Protein AF-A0A3M2A2C1-F1 (afdb_monomer)

Structure (mmCIF, N/CA/C/O backbone):
data_AF-A0A3M2A2C1-F1
#
_entry.id   AF-A0A3M2A2C1-F1
#
loop_
_atom_site.group_PDB
_atom_site.id
_atom_site.type_symbol
_atom_site.label_atom_id
_atom_site.label_alt_id
_atom_site.label_comp_id
_atom_site.label_asym_id
_atom_site.label_entity_id
_atom_site.label_seq_id
_atom_site.pdbx_PDB_ins_code
_atom_site.Cartn_x
_atom_site.Cartn_y
_atom_site.Cartn_z
_atom_site.occupancy
_atom_site.B_iso_or_equiv
_atom_site.auth_seq_id
_atom_site.auth_comp_id
_atom_site.auth_asym_id
_atom_site.auth_atom_id
_atom_site.pdbx_PDB_model_num
ATOM 1 N N . MET A 1 1 ? -7.151 -28.783 29.443 1.00 43.84 1 MET A N 1
ATOM 2 C CA . MET A 1 1 ? -6.113 -27.752 29.696 1.00 43.84 1 MET A CA 1
ATOM 3 C C . MET A 1 1 ? -5.036 -27.939 28.629 1.00 43.84 1 MET A C 1
ATOM 5 O O . MET A 1 1 ? -4.495 -29.025 28.589 1.00 43.84 1 MET A O 1
ATOM 9 N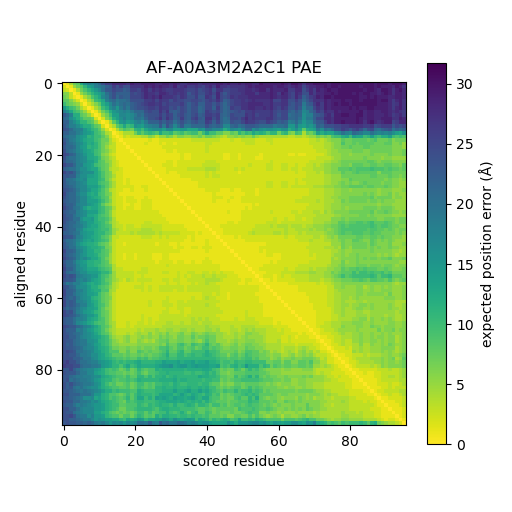 N . LYS A 1 2 ? -4.712 -27.042 27.695 1.00 34.22 2 LYS A N 1
ATOM 10 C CA . LYS A 1 2 ? -4.927 -25.598 27.528 1.00 34.22 2 LYS A CA 1
ATOM 11 C C . LYS A 1 2 ? -5.195 -25.313 26.035 1.00 34.22 2 LYS A C 1
ATOM 13 O O . LYS A 1 2 ? -4.657 -25.997 25.173 1.00 34.22 2 LYS A O 1
ATOM 18 N N . LEU A 1 3 ? -6.059 -24.333 25.773 1.00 35.75 3 LEU A N 1
ATOM 19 C CA . LEU A 1 3 ? -6.404 -23.799 24.452 1.00 35.75 3 LEU A CA 1
ATOM 20 C C . LEU A 1 3 ? -5.135 -23.414 23.667 1.00 35.75 3 LEU A C 1
ATOM 22 O O . LEU A 1 3 ? -4.301 -22.680 24.194 1.00 35.75 3 LEU A O 1
ATOM 26 N N . ALA A 1 4 ? -5.018 -23.867 22.417 1.00 37.06 4 ALA A N 1
ATOM 27 C CA . ALA A 1 4 ? -4.019 -23.364 21.476 1.00 37.06 4 ALA A CA 1
ATOM 28 C C . ALA A 1 4 ? -4.253 -21.856 21.208 1.00 37.06 4 ALA A C 1
ATOM 30 O O . ALA A 1 4 ? -5.412 -21.434 21.099 1.00 37.06 4 ALA A O 1
ATOM 31 N N . PRO A 1 5 ? -3.200 -21.023 21.131 1.00 35.12 5 PRO A N 1
ATOM 32 C CA . PRO A 1 5 ? -3.346 -19.579 20.977 1.00 35.12 5 PRO A CA 1
ATOM 33 C C . PRO A 1 5 ? -3.929 -19.186 19.608 1.00 35.12 5 PRO A C 1
ATOM 35 O O . PRO A 1 5 ? -3.660 -19.790 18.571 1.00 35.12 5 PRO A O 1
ATOM 38 N N . ARG A 1 6 ? -4.770 -18.143 19.621 1.00 45.72 6 ARG A N 1
ATOM 39 C CA . ARG A 1 6 ? -5.495 -17.593 18.466 1.00 45.72 6 ARG A CA 1
ATOM 40 C C . ARG A 1 6 ? -4.562 -16.781 17.552 1.00 45.72 6 ARG A C 1
ATOM 42 O O . ARG A 1 6 ? -4.109 -15.719 17.957 1.00 45.72 6 ARG A O 1
ATOM 49 N N . ARG A 1 7 ? -4.371 -17.229 16.303 1.00 49.62 7 ARG A N 1
ATOM 50 C CA . ARG A 1 7 ? -4.178 -16.439 15.055 1.00 49.62 7 ARG A CA 1
ATOM 51 C C . ARG A 1 7 ? -3.470 -15.061 15.172 1.00 49.62 7 ARG A C 1
ATOM 53 O O . ARG A 1 7 ? -3.992 -14.083 14.639 1.00 49.62 7 ARG A O 1
ATOM 60 N N . ARG A 1 8 ? -2.317 -14.941 15.851 1.00 51.62 8 ARG A N 1
ATOM 61 C CA . ARG A 1 8 ? -1.564 -13.663 15.962 1.00 51.62 8 ARG A CA 1
ATOM 62 C C . ARG A 1 8 ? -0.027 -13.752 15.906 1.00 51.62 8 ARG A C 1
ATOM 64 O O . ARG A 1 8 ? 0.621 -12.737 16.121 1.00 51.62 8 ARG A O 1
ATOM 71 N N . GLU A 1 9 ? 0.571 -14.887 15.545 1.00 36.75 9 GLU A N 1
ATOM 72 C CA . GLU A 1 9 ? 2.041 -15.062 15.572 1.00 36.75 9 GLU A CA 1
ATOM 73 C C . GLU A 1 9 ? 2.662 -15.295 14.183 1.00 36.75 9 GLU A C 1
ATOM 75 O O . GLU A 1 9 ? 3.353 -16.274 13.943 1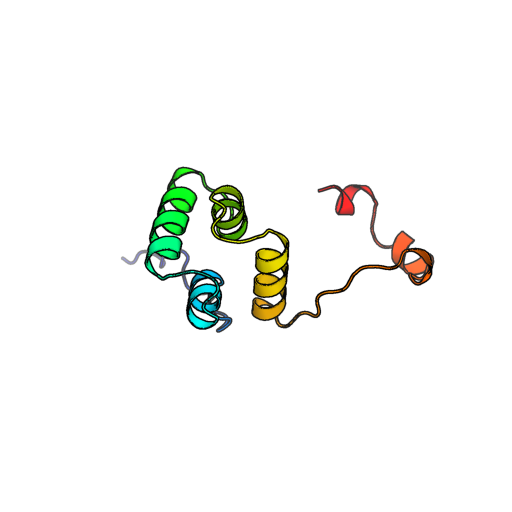.00 36.75 9 GLU A O 1
ATOM 80 N N . MET A 1 10 ? 2.428 -14.364 13.256 1.00 37.53 10 MET A N 1
ATOM 81 C CA . MET A 1 10 ? 3.268 -14.165 12.061 1.00 37.53 10 MET A CA 1
ATOM 82 C C . MET A 1 10 ? 3.584 -12.666 11.965 1.00 37.53 10 MET A C 1
ATOM 84 O O . MET A 1 10 ? 3.116 -11.960 11.078 1.00 37.53 10 MET A O 1
ATOM 88 N N . SER A 1 11 ? 4.302 -12.150 12.964 1.00 41.91 11 SER A N 1
ATOM 89 C CA . SER A 1 11 ? 4.806 -10.775 12.986 1.00 41.91 11 SER A CA 1
ATOM 90 C C . SER A 1 11 ? 6.153 -10.717 12.265 1.00 41.91 11 SER A C 1
ATOM 92 O O . SER A 1 11 ? 7.203 -10.663 12.907 1.00 41.91 11 SER A O 1
ATOM 94 N N . ASN A 1 12 ? 6.137 -10.705 10.930 1.00 42.41 12 ASN A N 1
ATOM 95 C CA . ASN A 1 12 ? 7.254 -10.089 10.215 1.00 42.41 12 ASN A CA 1
ATOM 96 C C . ASN A 1 12 ? 7.206 -8.593 10.536 1.00 42.41 12 ASN A C 1
ATOM 98 O O . ASN A 1 12 ? 6.160 -7.970 10.392 1.00 42.41 12 ASN A O 1
ATOM 102 N N . HIS A 1 13 ? 8.319 -8.037 11.003 1.00 46.84 13 HIS A N 1
ATOM 103 C CA . HIS A 1 13 ? 8.469 -6.661 11.492 1.00 46.84 13 HIS A CA 1
ATOM 104 C C . HIS A 1 13 ? 8.322 -5.575 10.397 1.00 46.84 13 HIS A C 1
ATOM 106 O O . HIS A 1 13 ? 8.838 -4.470 10.542 1.00 46.84 13 HIS A O 1
ATOM 112 N N . ALA A 1 14 ? 7.609 -5.861 9.306 1.00 53.06 14 ALA A N 1
ATOM 113 C CA . ALA A 1 14 ? 7.127 -4.831 8.401 1.00 53.06 14 ALA A CA 1
ATOM 114 C C . ALA A 1 14 ? 6.077 -4.001 9.151 1.00 53.06 14 ALA A C 1
ATOM 116 O O . ALA A 1 14 ? 5.101 -4.551 9.675 1.00 53.06 14 ALA A O 1
ATOM 117 N N . LYS A 1 15 ? 6.286 -2.681 9.227 1.00 68.25 15 LYS A N 1
ATOM 118 C CA . LYS A 1 15 ? 5.307 -1.741 9.795 1.00 68.25 15 LYS A CA 1
ATOM 119 C C . LYS A 1 15 ? 3.932 -2.024 9.196 1.00 68.25 15 LYS A C 1
ATOM 121 O O . LYS A 1 15 ? 3.813 -2.321 8.005 1.00 68.25 15 LYS A O 1
ATOM 126 N N . ARG A 1 16 ? 2.873 -1.971 10.004 1.00 87.06 16 ARG A N 1
ATOM 127 C CA . ARG A 1 16 ? 1.519 -2.144 9.463 1.00 87.06 16 ARG A CA 1
ATOM 128 C C . ARG A 1 16 ? 1.209 -0.956 8.558 1.00 87.06 16 ARG A C 1
ATOM 130 O O . ARG A 1 16 ? 1.543 0.169 8.912 1.00 87.06 16 ARG A O 1
ATOM 137 N N . LEU A 1 17 ? 0.524 -1.191 7.437 1.00 89.25 17 LEU A N 1
ATOM 138 C CA . LEU A 1 17 ? 0.172 -0.147 6.465 1.00 89.25 17 LEU A CA 1
ATOM 139 C C . LEU A 1 17 ? -0.398 1.112 7.136 1.00 89.25 17 LEU A C 1
ATOM 141 O O . LEU A 1 17 ? 0.035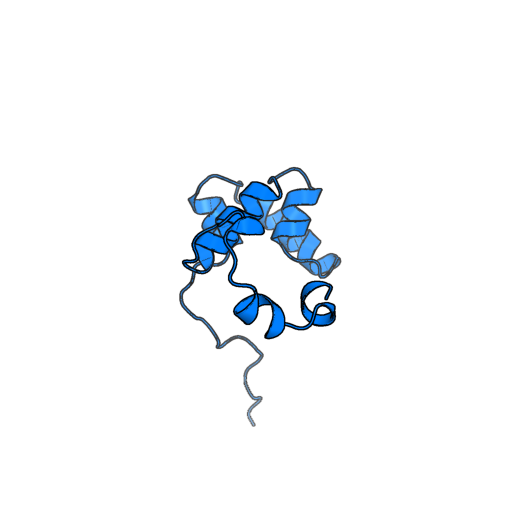 2.215 6.839 1.00 89.25 17 LEU A O 1
ATOM 145 N N . GLY A 1 18 ? -1.330 0.949 8.079 1.00 91.56 18 GLY A N 1
ATOM 146 C CA . GLY A 1 18 ? -1.926 2.080 8.795 1.00 91.56 18 GLY A CA 1
ATOM 147 C C . GLY A 1 18 ? -0.918 2.911 9.593 1.00 91.56 18 GLY A C 1
ATOM 148 O O . GLY A 1 18 ? -0.940 4.133 9.517 1.00 91.56 18 GLY A O 1
ATOM 149 N N . GLU A 1 19 ? -0.009 2.258 10.317 1.00 91.44 19 GLU A N 1
ATOM 150 C CA . GLU A 1 19 ? 1.038 2.932 11.099 1.00 91.44 19 GLU A CA 1
ATOM 151 C C . GLU A 1 19 ? 2.005 3.677 10.176 1.00 91.44 19 GLU A C 1
ATOM 153 O O . GLU A 1 19 ? 2.333 4.833 10.431 1.00 91.44 19 GLU A O 1
ATOM 158 N N . LEU A 1 20 ? 2.388 3.041 9.064 1.00 92.00 20 LEU A N 1
ATOM 159 C CA . LEU A 1 20 ? 3.230 3.650 8.040 1.00 92.00 20 LEU A CA 1
ATOM 160 C C . LEU A 1 20 ? 2.581 4.913 7.455 1.00 92.00 20 LEU A C 1
ATOM 162 O O . LEU A 1 20 ? 3.233 5.947 7.341 1.00 92.00 20 LEU A O 1
ATOM 166 N N . LEU A 1 21 ? 1.295 4.850 7.106 1.00 92.88 21 LEU A N 1
ATOM 167 C CA . LEU A 1 21 ? 0.564 5.983 6.534 1.00 92.88 21 LEU A CA 1
ATOM 168 C C . LEU A 1 21 ? 0.487 7.176 7.500 1.00 92.88 21 LEU A C 1
ATOM 170 O O . LEU A 1 21 ? 0.622 8.319 7.063 1.00 92.88 21 LEU A O 1
ATOM 174 N N . VAL A 1 22 ? 0.307 6.919 8.800 1.00 94.38 22 VAL A N 1
ATOM 175 C CA . VAL A 1 22 ? 0.311 7.966 9.836 1.00 94.38 22 VAL A CA 1
ATOM 176 C C . VAL A 1 22 ? 1.709 8.557 10.011 1.00 94.38 22 VAL A C 1
ATOM 178 O O . VAL A 1 22 ? 1.865 9.774 10.022 1.00 94.38 22 VAL A O 1
ATOM 181 N N . GLU A 1 23 ? 2.741 7.715 10.096 1.00 92.00 23 GLU A N 1
ATOM 182 C CA . GLU A 1 23 ? 4.134 8.154 10.241 1.00 92.00 23 GLU A CA 1
ATOM 183 C C . GLU A 1 23 ? 4.601 9.016 9.060 1.00 92.00 23 GLU A C 1
ATOM 185 O O . GLU A 1 23 ? 5.312 10.002 9.245 1.00 92.00 23 GLU A O 1
ATOM 190 N N . ARG A 1 24 ? 4.163 8.679 7.843 1.00 89.75 24 ARG A N 1
ATOM 191 C CA . ARG A 1 24 ? 4.435 9.453 6.625 1.00 89.75 24 ARG A CA 1
ATOM 192 C C . ARG A 1 24 ? 3.581 10.723 6.507 1.00 89.75 24 ARG A C 1
ATOM 194 O O . ARG A 1 24 ? 3.760 11.473 5.551 1.00 89.75 24 ARG A O 1
ATOM 201 N N . GLY A 1 25 ? 2.661 10.969 7.443 1.00 92.62 25 GLY A N 1
ATOM 202 C CA . GLY A 1 25 ? 1.760 12.124 7.428 1.00 92.62 25 GLY A CA 1
ATOM 203 C C . GLY A 1 25 ? 0.729 12.093 6.297 1.00 92.62 25 GLY A C 1
ATOM 204 O O . GLY A 1 25 ? 0.157 13.128 5.962 1.00 92.62 25 GLY A O 1
ATOM 205 N N . LEU A 1 26 ? 0.504 10.922 5.693 1.00 93.62 26 LEU A N 1
ATOM 206 C CA . LEU A 1 26 ? -0.438 10.739 4.589 1.00 93.62 26 LEU A CA 1
ATOM 207 C C . LEU A 1 26 ? -1.886 10.684 5.076 1.00 93.62 26 LEU A C 1
ATOM 209 O O . LEU A 1 26 ? -2.795 11.052 4.339 1.00 93.62 26 LEU A O 1
ATOM 213 N N . ILE A 1 27 ? -2.088 10.234 6.314 1.00 95.31 27 ILE A N 1
ATOM 214 C CA . ILE A 1 27 ? -3.375 10.240 7.009 1.00 95.31 27 ILE A CA 1
ATOM 215 C C . ILE A 1 27 ? -3.161 10.677 8.456 1.00 95.31 27 ILE A C 1
ATOM 217 O O . ILE A 1 27 ? -2.064 10.524 9.001 1.00 95.31 27 ILE A O 1
ATOM 221 N N . ARG A 1 28 ? -4.212 11.177 9.107 1.00 96.69 28 ARG A N 1
ATOM 222 C CA . ARG A 1 28 ? -4.170 11.431 10.549 1.00 96.69 28 ARG A CA 1
ATOM 223 C C . ARG A 1 28 ? -4.533 10.167 11.341 1.00 96.69 28 ARG A C 1
ATOM 225 O O . ARG A 1 28 ? -5.203 9.284 10.794 1.00 96.69 28 ARG A O 1
ATOM 232 N N . PRO A 1 29 ? -4.142 10.059 12.625 1.00 95.88 29 PRO A N 1
ATOM 233 C CA . PRO A 1 29 ? -4.543 8.936 13.474 1.00 95.88 29 PRO A CA 1
ATOM 234 C C . PRO A 1 29 ? -6.063 8.720 13.510 1.00 95.88 29 PRO A C 1
ATOM 236 O O . PRO A 1 29 ? -6.527 7.583 13.471 1.00 95.88 29 PRO A O 1
ATOM 239 N N . GLU A 1 30 ? -6.847 9.799 13.497 1.00 96.81 30 GLU A N 1
ATOM 240 C CA . GLU A 1 30 ? -8.311 9.731 13.556 1.00 96.81 30 GLU A CA 1
ATOM 241 C C . GLU A 1 30 ? -8.910 9.167 12.258 1.00 96.81 30 GLU A C 1
ATOM 243 O O . GLU A 1 30 ? -9.894 8.421 12.282 1.00 96.81 30 GLU A O 1
ATOM 248 N N . ASP A 1 31 ? -8.295 9.475 11.111 1.00 95.94 31 ASP A N 1
ATOM 249 C CA . ASP A 1 31 ? -8.694 8.905 9.824 1.00 95.94 31 ASP A CA 1
ATOM 250 C C . ASP A 1 31 ? -8.415 7.398 9.783 1.00 95.94 31 ASP A C 1
ATOM 252 O O . ASP A 1 31 ? -9.246 6.623 9.300 1.00 95.94 31 ASP A O 1
ATOM 256 N N . LEU A 1 32 ? -7.278 6.969 10.344 1.00 96.06 32 LEU A N 1
ATOM 257 C CA . LEU A 1 32 ? -6.935 5.555 10.470 1.00 96.06 32 LEU A CA 1
ATOM 258 C C . LEU A 1 32 ? -7.945 4.807 11.349 1.00 96.06 32 LEU A C 1
ATOM 260 O O . LEU A 1 32 ? -8.384 3.716 10.985 1.00 96.06 32 LEU A O 1
ATOM 264 N N . GLU A 1 33 ? -8.341 5.372 12.488 1.00 96.38 33 GLU A N 1
ATOM 265 C CA . GLU A 1 33 ? -9.325 4.752 13.382 1.00 96.38 33 GLU A CA 1
ATOM 266 C C . GLU A 1 33 ? -10.697 4.585 12.718 1.00 96.38 33 GLU A C 1
ATOM 268 O O . GLU A 1 33 ? -11.307 3.507 12.800 1.00 96.38 33 GLU A O 1
ATOM 273 N N . ARG A 1 34 ? -11.167 5.618 12.009 1.00 96.31 34 ARG A N 1
ATOM 274 C CA . ARG A 1 34 ? -12.417 5.563 11.240 1.00 96.31 34 ARG A CA 1
ATOM 275 C C . ARG A 1 34 ? -12.345 4.503 10.141 1.00 96.31 34 ARG A C 1
ATOM 277 O O . ARG A 1 34 ? -13.262 3.690 10.015 1.00 96.31 34 ARG A O 1
ATOM 284 N N . ALA A 1 35 ? -11.250 4.464 9.386 1.00 95.69 35 ALA A N 1
ATOM 285 C CA . ALA A 1 35 ? -11.060 3.491 8.316 1.00 95.69 35 ALA A CA 1
ATOM 286 C C . ALA A 1 35 ? -10.946 2.051 8.842 1.00 95.69 35 ALA A C 1
ATOM 288 O O . ALA A 1 35 ? -11.539 1.141 8.267 1.00 95.69 35 ALA A O 1
ATOM 289 N N . 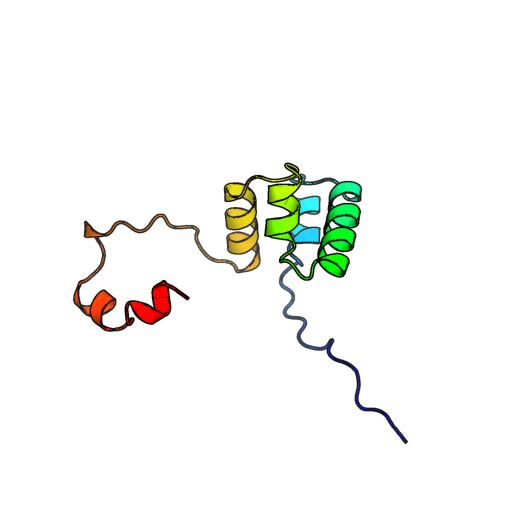LEU A 1 36 ? -10.264 1.827 9.970 1.00 95.81 36 LEU A N 1
ATOM 290 C CA . LEU A 1 36 ? -10.198 0.514 10.624 1.00 95.81 36 LEU A CA 1
ATOM 291 C C . LEU A 1 36 ? -11.567 0.045 1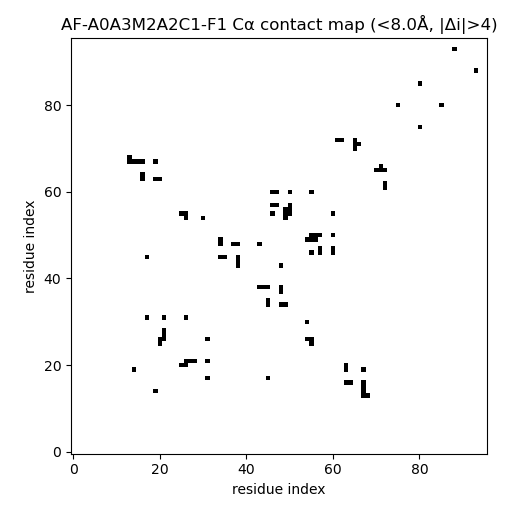1.126 1.00 95.81 36 LEU A C 1
ATOM 293 O O . LEU A 1 36 ? -11.846 -1.153 11.114 1.00 95.81 36 LEU A O 1
ATOM 297 N N . SER A 1 37 ? -12.420 0.965 11.575 1.00 96.44 37 SER A N 1
ATOM 298 C CA . SER A 1 37 ? -13.783 0.638 12.003 1.00 96.44 37 SER A CA 1
ATOM 299 C C . SER A 1 37 ? -14.636 0.209 10.807 1.00 96.44 37 SER A C 1
ATOM 301 O O . SER A 1 37 ? -15.166 -0.901 10.809 1.00 96.44 37 SER A O 1
ATOM 303 N N . ALA A 1 38 ? -14.630 0.998 9.729 1.00 95.38 38 ALA A N 1
ATOM 304 C CA . ALA A 1 38 ? -15.310 0.653 8.480 1.00 95.38 38 ALA A CA 1
ATOM 305 C C . ALA A 1 38 ? -14.771 -0.645 7.843 1.00 95.38 38 ALA A C 1
ATOM 307 O O . ALA A 1 38 ? -15.541 -1.460 7.337 1.00 95.38 38 ALA A O 1
ATOM 308 N N . GLN A 1 39 ? -13.461 -0.901 7.910 1.00 95.00 39 GLN A N 1
ATOM 309 C CA . GLN A 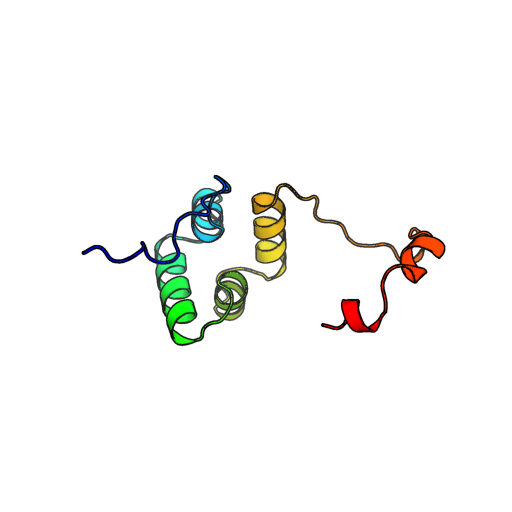1 39 ? -12.871 -2.170 7.475 1.00 95.00 39 GLN A CA 1
ATOM 310 C C . GLN A 1 39 ? -13.443 -3.362 8.256 1.00 95.00 39 GLN A C 1
ATOM 312 O O . GLN A 1 39 ? -13.716 -4.401 7.660 1.00 95.00 39 GLN A O 1
ATOM 317 N N . ARG A 1 40 ? -13.610 -3.253 9.581 1.00 95.06 40 ARG A N 1
ATOM 318 C CA . ARG A 1 40 ? -14.162 -4.355 10.391 1.00 95.06 40 ARG A CA 1
ATOM 319 C C . ARG A 1 40 ? -15.619 -4.643 10.046 1.00 95.06 40 ARG A C 1
ATOM 321 O O . ARG A 1 40 ? -16.015 -5.802 10.075 1.00 95.06 40 ARG A O 1
ATOM 328 N N . GLU A 1 41 ? -16.386 -3.606 9.731 1.00 95.94 41 GLU A N 1
ATOM 329 C CA . GLU A 1 41 ? -17.799 -3.720 9.359 1.00 95.94 41 GLU A CA 1
ATOM 330 C C . GLU A 1 41 ? -17.982 -4.297 7.951 1.00 95.94 41 GLU A C 1
ATOM 332 O O . GLU A 1 41 ? -18.845 -5.143 7.734 1.00 95.94 41 GLU A O 1
ATOM 337 N N . THR A 1 42 ? -17.151 -3.871 6.998 1.00 95.19 42 THR A N 1
ATOM 338 C CA . THR A 1 42 ? -17.281 -4.242 5.578 1.00 95.19 42 THR A CA 1
ATOM 339 C C . THR A 1 42 ? -16.466 -5.473 5.181 1.00 95.19 42 THR A C 1
ATOM 341 O O . THR A 1 42 ? -16.753 -6.099 4.165 1.00 95.19 42 THR A O 1
ATOM 344 N N . GLY A 1 43 ? -15.420 -5.810 5.939 1.00 93.25 43 GLY A N 1
ATOM 345 C CA . GLY A 1 43 ? -14.443 -6.843 5.588 1.00 93.25 43 GLY A CA 1
ATOM 346 C C . GLY A 1 43 ? -13.466 -6.447 4.473 1.00 93.25 43 GLY A C 1
ATOM 347 O O . GLY A 1 43 ? -12.668 -7.283 4.048 1.00 93.25 43 GLY A O 1
ATOM 348 N N . ARG A 1 44 ? -13.506 -5.198 3.993 1.00 94.19 44 ARG A N 1
ATOM 349 C CA . ARG A 1 44 ? -12.694 -4.733 2.859 1.00 94.19 44 ARG A CA 1
ATOM 350 C C . ARG A 1 44 ? -11.253 -4.380 3.267 1.00 94.19 44 ARG A C 1
ATOM 352 O O . ARG A 1 44 ? -10.990 -4.051 4.429 1.00 94.19 44 ARG A O 1
ATOM 359 N N . PRO A 1 45 ? -10.284 -4.435 2.337 1.00 93.38 45 PRO A N 1
ATOM 360 C CA . PRO A 1 45 ? -8.917 -3.976 2.575 1.00 93.38 45 PRO A CA 1
ATOM 361 C C . PRO A 1 45 ? -8.850 -2.525 3.074 1.00 93.38 45 PRO A C 1
ATOM 363 O O . PRO A 1 45 ? -9.566 -1.654 2.591 1.00 93.38 45 PRO A O 1
ATOM 366 N N . LEU A 1 46 ? -7.937 -2.239 4.008 1.00 94.19 46 LEU A N 1
ATOM 367 C CA . LEU A 1 46 ? -7.811 -0.908 4.623 1.00 94.19 46 LEU A CA 1
ATOM 368 C C . LEU A 1 46 ? -7.521 0.184 3.583 1.00 94.19 46 LEU A C 1
ATOM 370 O O . LEU A 1 46 ? -8.104 1.259 3.645 1.00 94.19 46 LEU A O 1
ATOM 374 N N . GLY A 1 47 ? -6.631 -0.099 2.626 1.00 93.06 47 GLY A N 1
ATOM 375 C CA . GLY A 1 47 ? -6.287 0.846 1.563 1.00 93.06 47 GLY A CA 1
ATOM 376 C C . GLY A 1 47 ? -7.478 1.202 0.673 1.00 93.06 47 GLY A C 1
ATOM 377 O O . GLY A 1 47 ? -7.642 2.359 0.312 1.00 93.06 47 GLY A O 1
ATOM 378 N N . GLU A 1 48 ? -8.343 0.231 0.382 1.00 94.62 48 GLU A N 1
ATOM 379 C CA . GLU A 1 48 ? -9.566 0.437 -0.399 1.00 94.62 48 GLU A CA 1
ATOM 380 C C . GLU A 1 48 ? -10.556 1.325 0.358 1.00 94.62 48 GLU A C 1
ATOM 382 O O . GLU A 1 48 ? -11.031 2.317 -0.181 1.00 94.62 48 GLU A O 1
ATOM 387 N N . VAL A 1 49 ? -10.769 1.047 1.648 1.00 96.44 49 VAL A N 1
ATOM 388 C CA . VAL A 1 49 ? -11.613 1.879 2.519 1.00 96.44 49 VAL A CA 1
ATOM 389 C C . VAL A 1 49 ? -11.093 3.318 2.597 1.00 96.44 49 VAL A C 1
ATOM 391 O O . VAL A 1 49 ? -11.870 4.264 2.486 1.00 96.44 49 VAL A O 1
ATOM 394 N N . LEU A 1 50 ? -9.781 3.505 2.768 1.00 95.44 50 LEU A N 1
ATOM 395 C CA . LEU A 1 50 ? -9.161 4.834 2.798 1.00 95.44 50 LEU A CA 1
ATOM 396 C C . LEU A 1 50 ? -9.319 5.580 1.466 1.00 95.44 50 LEU A C 1
ATOM 398 O O . LEU A 1 50 ? -9.516 6.798 1.474 1.00 95.44 50 LEU A O 1
ATOM 402 N N . ALA A 1 51 ? -9.247 4.859 0.344 1.00 95.12 51 ALA A N 1
ATOM 403 C CA . ALA A 1 51 ? -9.418 5.431 -0.984 1.00 95.12 51 ALA A CA 1
ATOM 404 C C . ALA A 1 51 ? -10.856 5.890 -1.236 1.00 95.12 51 ALA A C 1
ATOM 406 O O . ALA A 1 51 ? -11.092 7.021 -1.657 1.00 95.12 51 ALA A O 1
ATOM 407 N N . GLU A 1 52 ? -11.831 5.049 -0.909 1.00 93.94 52 GLU A N 1
ATOM 408 C CA . GLU A 1 52 ? -13.248 5.372 -1.075 1.00 93.94 52 GLU A CA 1
ATOM 409 C C . GLU A 1 52 ? -13.733 6.495 -0.167 1.00 93.94 52 GLU A C 1
ATOM 411 O O . GLU A 1 52 ? -14.591 7.283 -0.557 1.00 93.94 52 GLU A O 1
ATOM 416 N N . GLN A 1 53 ? -13.176 6.595 1.041 1.00 93.38 53 GLN A N 1
ATOM 417 C CA . GLN A 1 53 ? -13.459 7.706 1.948 1.00 93.38 53 GLN A CA 1
ATOM 418 C C . GLN A 1 53 ? -12.821 9.026 1.482 1.00 93.38 53 GLN A C 1
ATOM 420 O O . GLN A 1 53 ? -13.012 10.051 2.135 1.00 93.38 53 GLN A O 1
ATOM 425 N N . GLY A 1 54 ? -12.045 9.020 0.390 1.00 93.75 54 GLY A N 1
ATOM 426 C CA . GLY A 1 54 ? -11.348 10.193 -0.139 1.00 93.75 54 GLY A CA 1
ATOM 427 C C . GLY A 1 54 ? -10.198 10.682 0.744 1.00 93.75 54 GLY A C 1
ATOM 428 O O . GLY A 1 54 ? -9.671 11.767 0.514 1.00 93.75 54 GLY A O 1
ATOM 429 N N . VAL A 1 55 ? -9.810 9.896 1.754 1.00 94.75 55 VAL A N 1
ATOM 430 C CA . VAL A 1 55 ? -8.713 10.214 2.679 1.00 94.75 55 VAL A CA 1
ATOM 431 C C . VAL A 1 55 ? -7.368 10.027 1.982 1.00 94.75 55 VAL A C 1
ATOM 433 O O . VAL A 1 55 ? -6.436 10.794 2.205 1.00 94.75 55 VAL A O 1
ATOM 436 N N . LEU A 1 56 ? -7.269 9.006 1.129 1.00 94.81 56 LEU A N 1
ATOM 437 C CA . LEU A 1 56 ? -6.060 8.685 0.385 1.00 94.81 56 LEU A CA 1
ATOM 438 C C . LEU A 1 56 ? -6.392 8.444 -1.091 1.00 94.81 56 LEU A C 1
ATOM 440 O O . LEU A 1 56 ? -7.500 8.052 -1.427 1.00 94.81 56 LEU A O 1
ATOM 444 N N . THR A 1 57 ? -5.448 8.659 -2.004 1.00 94.31 57 THR A N 1
ATOM 445 C CA . THR A 1 57 ? -5.639 8.262 -3.409 1.00 94.31 57 THR A CA 1
ATOM 446 C C . THR A 1 57 ? -5.238 6.803 -3.604 1.00 94.31 57 THR A C 1
ATOM 448 O O . THR A 1 57 ? -4.346 6.310 -2.912 1.00 94.31 57 THR A O 1
ATOM 451 N N . GLU A 1 58 ? -5.813 6.112 -4.594 1.00 91.75 58 GLU A N 1
ATOM 452 C CA . GLU A 1 58 ? -5.368 4.751 -4.940 1.00 91.75 58 GLU A CA 1
ATOM 453 C C . GLU A 1 58 ? -3.862 4.682 -5.222 1.00 91.75 58 GLU A C 1
ATOM 455 O O . GLU A 1 58 ? -3.191 3.724 -4.843 1.00 91.75 58 GLU A O 1
ATOM 460 N N . GLN A 1 59 ? -3.312 5.712 -5.868 1.00 91.06 59 GLN A N 1
ATOM 461 C CA . GLN A 1 59 ? -1.887 5.781 -6.167 1.00 91.06 59 GLN A CA 1
ATOM 462 C C . GLN A 1 59 ? -1.040 5.842 -4.889 1.00 91.06 59 GLN A C 1
ATOM 464 O O . GLN A 1 59 ? -0.017 5.164 -4.800 1.00 91.06 59 GLN A O 1
ATOM 469 N N . ALA A 1 60 ? -1.472 6.615 -3.891 1.00 90.69 60 ALA A N 1
ATOM 470 C CA . ALA A 1 60 ? -0.802 6.689 -2.597 1.00 90.69 60 ALA A CA 1
ATOM 471 C C . ALA A 1 60 ? -0.936 5.377 -1.802 1.00 90.69 60 ALA A C 1
ATOM 473 O O . ALA A 1 60 ? 0.029 4.959 -1.165 1.00 90.69 60 ALA A O 1
ATOM 474 N N . VAL A 1 61 ? -2.072 4.672 -1.908 1.00 91.88 61 VAL A N 1
ATOM 475 C CA . VAL A 1 61 ? -2.223 3.311 -1.356 1.00 91.88 61 VAL A CA 1
ATOM 476 C C . VAL A 1 61 ? -1.197 2.359 -1.979 1.00 91.88 61 VAL A C 1
ATOM 478 O O . VAL A 1 61 ? -0.508 1.642 -1.255 1.00 91.88 61 VAL A O 1
ATOM 481 N N . ARG A 1 62 ? -1.062 2.363 -3.313 1.00 91.44 62 ARG A N 1
ATOM 482 C CA . ARG A 1 62 ? -0.100 1.510 -4.037 1.00 91.44 62 ARG A CA 1
ATOM 483 C C . ARG A 1 62 ? 1.340 1.800 -3.618 1.00 91.44 62 ARG A C 1
ATOM 485 O O . ARG A 1 62 ? 2.097 0.865 -3.386 1.00 91.44 62 ARG A O 1
ATOM 492 N N . TRP A 1 63 ? 1.696 3.077 -3.477 1.00 91.56 63 TRP A N 1
ATOM 493 C CA . TRP A 1 63 ? 3.010 3.498 -2.984 1.00 91.56 63 TRP A CA 1
ATOM 494 C C . TRP A 1 63 ? 3.292 2.986 -1.571 1.00 91.56 63 TRP A C 1
ATOM 496 O O . TRP A 1 63 ? 4.332 2.378 -1.337 1.00 91.56 63 TRP A O 1
ATOM 506 N N . ALA A 1 64 ? 2.351 3.176 -0.646 1.00 90.31 64 ALA A N 1
ATOM 507 C CA . ALA A 1 64 ? 2.518 2.745 0.738 1.00 90.31 64 ALA A CA 1
ATOM 508 C C . ALA A 1 64 ? 2.621 1.216 0.872 1.00 90.31 64 ALA A C 1
ATOM 510 O O . ALA A 1 64 ? 3.389 0.723 1.692 1.00 90.31 64 ALA A O 1
ATOM 511 N N . LEU A 1 65 ? 1.887 0.459 0.049 1.00 90.88 65 LEU A N 1
ATOM 512 C CA . LEU A 1 65 ? 2.004 -1.001 -0.019 1.00 90.88 65 LEU A CA 1
ATOM 513 C C . LEU A 1 65 ? 3.361 -1.447 -0.576 1.00 90.88 65 LEU A C 1
ATOM 515 O O . LEU A 1 65 ? 3.975 -2.353 -0.019 1.00 90.88 65 LEU A O 1
ATOM 519 N N . ALA A 1 66 ? 3.835 -0.809 -1.648 1.00 91.38 66 ALA A N 1
ATOM 520 C CA . ALA A 1 66 ? 5.145 -1.096 -2.225 1.00 91.38 66 ALA A CA 1
ATOM 521 C C . ALA A 1 66 ? 6.261 -0.843 -1.198 1.00 91.38 66 ALA A C 1
ATOM 523 O O . ALA A 1 66 ? 7.101 -1.710 -0.976 1.00 91.38 66 ALA A O 1
ATOM 524 N N . GLU A 1 67 ? 6.195 0.284 -0.485 1.00 89.94 67 GLU A N 1
ATOM 525 C CA . GLU A 1 67 ? 7.126 0.616 0.596 1.00 89.94 67 GLU A CA 1
ATOM 526 C C . GLU A 1 67 ? 7.047 -0.381 1.761 1.00 89.94 67 GLU A C 1
ATOM 528 O O . GLU A 1 67 ? 8.074 -0.845 2.251 1.00 89.94 67 GLU A O 1
ATOM 533 N N . GLN A 1 68 ? 5.838 -0.767 2.180 1.00 86.94 68 GLN A N 1
ATOM 534 C CA . GLN A 1 68 ? 5.643 -1.764 3.234 1.00 86.94 68 GLN A CA 1
ATOM 535 C C . GLN A 1 68 ? 6.295 -3.113 2.887 1.00 86.94 68 GLN A C 1
ATOM 537 O O . GLN A 1 68 ? 6.759 -3.827 3.778 1.00 86.94 68 GLN A O 1
ATOM 542 N N . MET A 1 69 ? 6.289 -3.473 1.604 1.00 88.25 69 MET A N 1
ATOM 543 C CA . MET A 1 69 ? 6.820 -4.736 1.095 1.00 88.25 69 MET A CA 1
ATOM 544 C C . MET A 1 69 ? 8.283 -4.648 0.643 1.00 88.25 69 MET A C 1
ATOM 546 O O . MET A 1 69 ? 8.816 -5.666 0.208 1.00 88.25 69 MET A O 1
ATOM 550 N N . ASP A 1 70 ? 8.913 -3.473 0.737 1.00 88.25 70 ASP A N 1
ATOM 551 C CA . ASP A 1 70 ? 10.241 -3.192 0.172 1.00 88.25 70 ASP A CA 1
ATOM 552 C C . ASP A 1 70 ? 10.335 -3.560 -1.324 1.00 88.25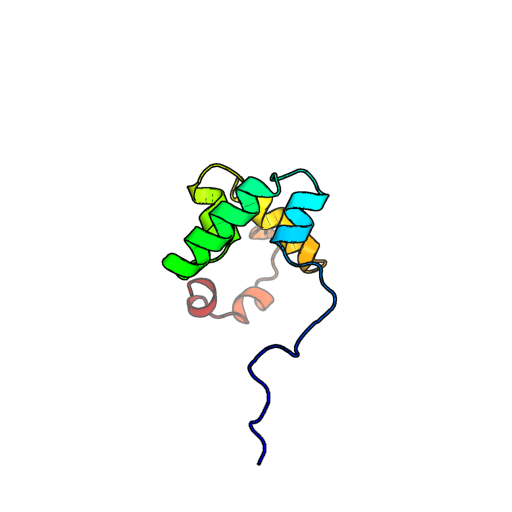 70 ASP A C 1
ATOM 554 O O . ASP A 1 70 ? 11.292 -4.169 -1.802 1.00 88.25 70 ASP A O 1
ATOM 558 N N . LEU A 1 71 ? 9.279 -3.230 -2.075 1.00 90.44 71 LEU A N 1
ATOM 559 C CA . LEU A 1 71 ? 9.173 -3.482 -3.508 1.00 90.44 71 LEU A CA 1
ATOM 560 C C . LEU A 1 71 ? 9.224 -2.175 -4.304 1.00 90.44 71 LEU A C 1
ATOM 562 O O . LEU A 1 71 ? 8.591 -1.188 -3.922 1.00 90.44 71 LEU A O 1
ATOM 566 N N . PRO A 1 72 ? 9.906 -2.156 -5.462 1.00 87.75 72 PRO A N 1
ATOM 567 C CA . PRO A 1 72 ? 9.828 -1.024 -6.368 1.00 87.75 72 PRO A CA 1
ATOM 568 C C . PRO A 1 72 ? 8.436 -0.950 -7.006 1.00 87.75 72 PRO A C 1
ATOM 570 O O . PRO A 1 72 ? 7.907 -1.948 -7.502 1.00 87.75 72 PRO A O 1
ATOM 573 N N . LEU A 1 73 ? 7.863 0.253 -7.063 1.00 88.38 73 LEU A N 1
ATOM 574 C CA . LEU A 1 73 ? 6.667 0.498 -7.862 1.00 88.38 73 LEU A CA 1
ATOM 575 C C . LEU A 1 73 ? 7.076 0.737 -9.319 1.00 88.38 73 LEU A C 1
ATOM 577 O O . LEU A 1 73 ? 7.763 1.711 -9.622 1.00 88.38 73 LEU A O 1
ATOM 581 N N . VAL A 1 74 ? 6.647 -0.148 -10.219 1.00 88.25 74 VAL A N 1
ATOM 582 C CA . VAL A 1 74 ? 6.969 -0.076 -11.650 1.00 88.25 74 VAL A CA 1
ATOM 583 C C . VAL A 1 74 ? 5.708 0.074 -12.491 1.00 88.25 74 VAL A C 1
ATOM 585 O O 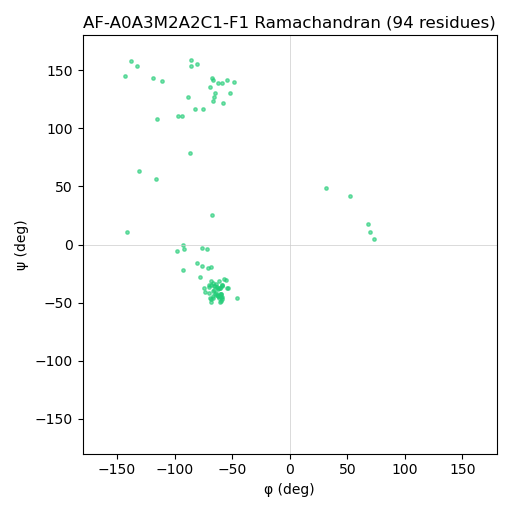. VAL A 1 74 ? 4.673 -0.528 -12.201 1.00 88.25 74 VAL A O 1
ATOM 588 N N . HIS A 1 75 ? 5.806 0.856 -13.563 1.00 86.25 75 HIS A N 1
ATOM 589 C CA . HIS A 1 75 ? 4.822 0.849 -14.637 1.00 86.25 75 HIS A CA 1
ATOM 590 C C . HIS A 1 75 ? 5.313 -0.127 -15.709 1.00 86.25 75 HIS A C 1
ATOM 592 O O . HIS A 1 75 ? 6.344 0.146 -16.326 1.00 86.25 75 HIS A O 1
ATOM 598 N N . PRO A 1 76 ? 4.650 -1.280 -15.901 1.00 84.88 76 PRO A N 1
ATOM 599 C CA . PRO A 1 76 ? 5.098 -2.254 -16.882 1.00 84.88 76 PRO A CA 1
ATOM 600 C C . PRO A 1 76 ? 4.988 -1.673 -18.295 1.00 84.88 76 PRO A C 1
ATOM 602 O O . PRO A 1 76 ? 3.938 -1.157 -18.674 1.00 84.88 76 PRO A O 1
ATOM 605 N N . ASP A 1 77 ? 6.067 -1.790 -19.066 1.00 89.75 77 ASP A N 1
ATOM 606 C CA . ASP A 1 77 ? 6.090 -1.501 -20.500 1.00 89.75 77 ASP A CA 1
ATOM 607 C C . ASP A 1 77 ? 5.911 -2.817 -21.274 1.00 89.75 77 ASP A C 1
ATOM 609 O O . ASP A 1 77 ? 6.828 -3.642 -21.274 1.00 89.75 77 ASP A O 1
ATOM 613 N N . PRO A 1 78 ? 4.766 -3.038 -21.948 1.00 84.19 78 PRO A N 1
ATOM 614 C CA . PRO A 1 78 ? 4.524 -4.263 -22.704 1.00 84.19 78 PRO A CA 1
ATOM 615 C C . PRO A 1 78 ? 5.577 -4.553 -23.780 1.00 84.19 78 PRO A C 1
ATOM 617 O O . PRO A 1 78 ? 5.813 -5.720 -24.082 1.00 84.19 78 PRO A O 1
ATOM 620 N N . GLY A 1 79 ? 6.207 -3.522 -24.355 1.00 89.00 79 GLY A N 1
ATOM 621 C CA . GLY A 1 79 ? 7.227 -3.675 -25.394 1.00 89.00 79 GLY A CA 1
ATOM 622 C C . GLY A 1 79 ? 8.590 -4.124 -24.863 1.00 89.00 79 GLY A C 1
ATOM 623 O O . GLY A 1 79 ? 9.402 -4.639 -25.630 1.00 89.00 79 GLY A O 1
ATOM 624 N N . ALA A 1 80 ? 8.833 -3.961 -23.561 1.00 88.88 80 ALA A N 1
ATOM 625 C CA . ALA A 1 80 ? 10.090 -4.313 -22.905 1.00 88.88 80 ALA A CA 1
ATOM 626 C C . ALA A 1 80 ? 10.056 -5.685 -22.205 1.00 88.88 80 ALA A C 1
ATOM 628 O O . ALA A 1 80 ? 11.077 -6.133 -21.683 1.00 88.88 80 ALA A O 1
ATOM 629 N N . ILE A 1 81 ? 8.898 -6.355 -22.161 1.00 90.12 81 ILE A N 1
ATOM 630 C CA . ILE A 1 81 ? 8.746 -7.653 -21.493 1.00 90.12 81 ILE A CA 1
ATOM 631 C C . ILE A 1 81 ? 9.084 -8.780 -22.472 1.00 90.12 81 ILE A C 1
ATOM 633 O O . ILE A 1 81 ? 8.501 -8.879 -23.550 1.00 90.12 81 ILE A O 1
ATOM 637 N N . ASP A 1 82 ? 9.986 -9.672 -22.062 1.00 92.88 82 ASP A N 1
ATOM 638 C CA . ASP A 1 82 ? 10.340 -10.867 -22.829 1.00 92.88 82 ASP A CA 1
ATOM 639 C C . ASP A 1 82 ? 9.094 -11.752 -23.091 1.00 92.88 82 ASP A C 1
ATOM 641 O O . ASP A 1 82 ? 8.447 -12.210 -22.136 1.00 92.88 82 ASP A O 1
ATOM 645 N N . PRO A 1 83 ? 8.751 -12.042 -24.363 1.00 89.56 83 PRO A N 1
ATOM 646 C CA . PRO A 1 83 ? 7.628 -12.907 -24.715 1.00 89.56 83 PRO A CA 1
ATOM 647 C C . PRO A 1 83 ? 7.674 -14.303 -24.077 1.00 89.56 83 PRO A C 1
ATOM 649 O O . PRO A 1 83 ? 6.618 -14.876 -23.800 1.00 89.56 83 PRO A O 1
ATOM 652 N N . GLU A 1 84 ? 8.860 -14.862 -23.816 1.00 92.12 84 GLU A N 1
ATOM 653 C CA . GLU A 1 84 ? 8.990 -16.158 -23.139 1.00 92.12 84 GLU A CA 1
ATOM 654 C C . GLU A 1 84 ? 8.563 -16.087 -21.670 1.00 92.12 84 GLU A C 1
ATOM 656 O O . GLU A 1 84 ? 8.026 -17.057 -21.133 1.00 92.12 84 GLU A O 1
ATOM 661 N N . VAL A 1 85 ? 8.745 -14.939 -21.011 1.00 90.50 85 VAL A N 1
ATOM 662 C CA . VAL A 1 85 ? 8.278 -14.722 -19.633 1.00 90.50 85 VAL A CA 1
ATOM 663 C C . VAL A 1 85 ? 6.754 -14.639 -19.597 1.00 90.50 85 VAL A C 1
ATOM 665 O O . VAL A 1 85 ? 6.134 -15.273 -18.741 1.00 90.50 85 VAL A O 1
ATOM 668 N N . LEU A 1 86 ? 6.136 -13.943 -20.558 1.00 89.31 86 LEU A N 1
ATOM 669 C CA . LEU A 1 86 ? 4.675 -13.822 -20.647 1.00 89.31 86 LEU A CA 1
ATOM 670 C C . LEU A 1 86 ? 3.982 -15.184 -20.785 1.00 89.31 86 LEU A C 1
ATOM 672 O O . LEU A 1 86 ? 2.927 -15.400 -20.196 1.00 89.31 86 LEU A O 1
ATOM 676 N N . ARG A 1 87 ? 4.593 -16.139 -21.496 1.00 90.12 87 ARG A N 1
ATOM 677 C CA . ARG A 1 87 ? 4.039 -17.497 -21.660 1.00 90.12 87 ARG A CA 1
ATOM 678 C C . ARG A 1 87 ? 4.027 -18.324 -20.374 1.00 90.12 87 ARG A C 1
ATOM 680 O O . ARG A 1 87 ? 3.297 -19.309 -20.304 1.00 90.12 87 ARG A O 1
ATOM 687 N N . ARG A 1 88 ? 4.821 -17.954 -19.363 1.00 93.12 88 ARG A N 1
ATOM 688 C CA . ARG A 1 88 ? 4.901 -18.689 -18.087 1.00 93.12 88 ARG A CA 1
ATOM 689 C C . ARG A 1 88 ? 3.754 -18.365 -17.132 1.00 93.12 88 ARG A C 1
ATOM 691 O O . ARG A 1 88 ? 3.544 -19.119 -16.186 1.00 93.12 88 ARG A O 1
ATOM 698 N N . VAL A 1 89 ? 3.024 -17.274 -17.363 1.00 89.94 89 VAL A N 1
ATOM 699 C CA . VAL A 1 89 ? 1.919 -16.830 -16.506 1.00 89.94 89 VAL A CA 1
ATOM 700 C C . VAL A 1 89 ? 0.609 -16.907 -17.300 1.00 89.94 89 VAL A C 1
ATOM 702 O O . VAL A 1 89 ? 0.401 -16.102 -18.206 1.00 89.94 89 VAL A O 1
ATOM 705 N N . PRO A 1 90 ? -0.292 -17.863 -16.999 1.00 91.12 90 PRO A N 1
ATOM 706 C CA . PRO A 1 90 ? -1.573 -17.974 -17.692 1.00 91.12 90 PRO A CA 1
ATOM 707 C C . PRO A 1 90 ? -2.412 -16.702 -17.552 1.00 91.12 90 PRO A C 1
ATOM 709 O O . PRO A 1 90 ? -2.518 -16.139 -16.462 1.00 91.12 90 PRO A O 1
ATOM 712 N N . ALA A 1 91 ? -3.071 -16.284 -18.633 1.00 88.69 91 ALA A N 1
ATOM 713 C CA . ALA A 1 91 ? -3.851 -15.047 -18.650 1.00 88.69 91 ALA A CA 1
ATOM 714 C C . ALA A 1 91 ? -5.010 -15.057 -17.634 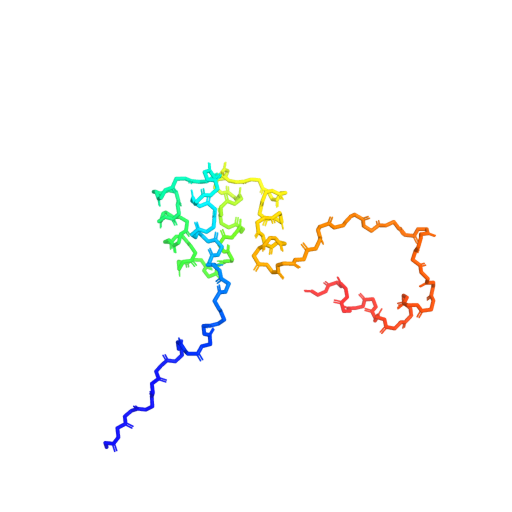1.00 88.69 91 ALA A C 1
ATOM 716 O O . ALA A 1 91 ? -5.360 -14.016 -17.080 1.00 88.69 91 ALA A O 1
ATOM 717 N N . GLU A 1 92 ? -5.583 -16.230 -17.352 1.00 90.94 92 GLU A N 1
ATOM 718 C CA . GLU A 1 92 ? -6.574 -16.427 -16.292 1.00 90.94 92 GLU A CA 1
ATOM 719 C C . GLU A 1 92 ? -6.042 -16.040 -14.912 1.00 90.94 92 GLU A C 1
ATOM 721 O O . GLU A 1 92 ? -6.814 -15.529 -14.110 1.00 90.94 92 GLU A O 1
ATOM 726 N N . LEU A 1 93 ? -4.756 -16.261 -14.619 1.00 88.69 93 LEU A N 1
ATOM 727 C CA . LEU A 1 93 ? -4.181 -15.916 -13.318 1.00 88.69 93 LEU A CA 1
ATOM 728 C C . LEU A 1 93 ? -4.077 -14.398 -13.136 1.00 88.69 93 LEU A C 1
ATOM 730 O O . LEU A 1 93 ? -4.326 -13.909 -12.043 1.00 88.69 93 LEU A O 1
ATOM 734 N N . CYS A 1 94 ? -3.774 -13.655 -14.202 1.00 87.12 94 CYS A N 1
ATOM 735 C CA . CYS A 1 94 ? -3.659 -12.194 -14.155 1.00 87.12 94 CYS A CA 1
ATOM 736 C C . CYS A 1 94 ? -5.006 -11.472 -13.989 1.00 87.12 94 CYS A C 1
ATOM 738 O O . CYS A 1 94 ? -5.027 -10.303 -13.622 1.00 87.12 94 CYS A O 1
ATOM 740 N N . ARG A 1 95 ? -6.122 -12.135 -14.320 1.00 87.50 95 ARG A N 1
ATOM 741 C CA . ARG A 1 95 ? -7.484 -11.576 -14.230 1.00 87.50 95 ARG A CA 1
ATOM 742 C C . ARG A 1 95 ? -8.184 -11.863 -12.896 1.00 87.50 95 ARG A C 1
ATOM 744 O O . ARG A 1 95 ? -9.329 -11.447 -12.734 1.00 87.50 95 ARG A O 1
ATOM 751 N N . ARG A 1 96 ? -7.550 -12.629 -12.008 1.00 63.22 96 ARG A N 1
ATOM 752 C CA . ARG A 1 96 ? -8.077 -13.010 -10.689 1.00 63.22 96 ARG A CA 1
ATOM 753 C C . ARG A 1 96 ? -7.568 -12.068 -9.615 1.00 63.22 96 ARG A C 1
ATOM 755 O O . ARG A 1 96 ? -8.337 -11.883 -8.651 1.00 63.22 96 ARG A O 1
#

Sequence (96 aa):
MKLAPRRREMSNHAKRLGELLVERGLIRPEDLERALSAQRETGRPLGEVLAEQGVLTEQAVRWALAEQMDLPLVHPDPGAIDPEVLRRVPAELCRR

Nearest PDB structures (foldseek):
  5htl-assembly1_B  TM=8.109E-01  e=5.126E-04  Vibrio cholerae
  6ejf-assembly1_M  TM=7.936E-01  e=1.051E-02  Thermus thermophilus HB8
  7lkm-assembly2_B  TM=6.260E-01  e=8.192E-02  Xanthomonas citri pv. citri str. 306
  7lko-assembly2_A  TM=6.394E-01  e=1.328E-01  Xanthomonas citri pv. citri str. 306
  6v8f-assembly1_A  TM=6.632E-01  e=2.722E+00  Homo sapiens

pLDDT: mean 84.19, std 18.11, range [34.22, 96.81]

Mean predicted aligned error: 8.57 Å

Radius of gyration: 17.8 Å; Cα contacts (8 Å, |Δi|>4): 56; chains: 1; bounding box: 28×40×55 Å

Secondary structure (DSSP, 8-state):
--PPPPS-----SPPPHHHHHHHTTSS-HHHHHHHHHHHHHH---HHHHHHHTTSS-HHHHHHHHHHHTT-------GGGS-HHHHTTS-HHHHT-

Solvent-accessible surface area (backbone atoms only — not comparable to full-atom values): 6158 Å² total; per-residue (Å²): 140,78,85,80,83,78,95,73,89,81,78,67,88,56,64,53,67,68,60,48,35,37,76,72,64,63,41,52,70,68,56,49,54,54,32,53,50,53,22,70,76,69,72,50,58,57,58,56,47,29,29,75,70,68,65,39,51,66,68,57,40,54,51,51,51,24,58,52,66,76,43,86,88,76,84,88,54,80,91,77,54,60,68,74,62,56,71,75,54,59,72,72,66,79,75,108

Foldseek 3Di:
DDDDDDDDPPDPVQPDLLRLCCVVVLAPPVLQVVLVVVCVVVVDDSLVSCCVVVSHPNVVSVVSVCVSVVHDDDDDDPVPDDPVVVVVDDPVNVVD